Protein AF-A0A8D8B6S8-F1 (afdb_monomer_lite)

pLDDT: mean 73.76, std 21.8, range [26.84, 95.31]

Organism: Culex pipiens (NCBI:txid7175)

InterPro domains:
  IPR000157 Toll/interleukin-1 receptor homology (TIR) domain [PF01582] (2-91)
  IPR000157 Toll/interleukin-1 receptor homology (TIR) domain [PS50104] (1-141)
  IPR000157 Toll/interleukin-1 receptor homology (TIR) domain [SM00255] (1-144)
  IPR035897 Toll/interleukin-1 receptor homology (TIR) domain superfamily [G3DSA:3.40.50.10140] (1-144)
  IPR035897 Toll/interleukin-1 receptor homology (TIR) domain superfamily [SSF52200] (2-101)

Radius of gyration: 22.14 Å; chains: 1; bounding box: 41×58×63 Å

Foldseek 3Di:
DDDDDDDQVPHFDPPDDSVVSVVVNLVPALAAEAEDELVLLVDPCNVVVLVVVVVSCVPVVRQHYEYEYQDDDDPVSDDPSRVVCVVRHYYAYQDDQDDDDDDDPPDPDDCPVVVVVVVVVSVVVNVVVNVVRVVVVVCSRVVVDPDDDDDDDDDDDDDDDDDDDPPDDDDDDDDDD

Structure (mmCIF, N/CA/C/O backbone):
data_AF-A0A8D8B6S8-F1
#
_entry.id   AF-A0A8D8B6S8-F1
#
loop_
_atom_site.group_PDB
_atom_site.id
_atom_site.type_symbol
_atom_site.label_atom_id
_atom_site.label_alt_id
_atom_site.label_comp_id
_atom_site.label_asym_id
_atom_site.label_entity_id
_atom_site.label_seq_id
_atom_site.pdbx_PDB_ins_code
_atom_site.Cartn_x
_atom_site.Cartn_y
_atom_site.Cartn_z
_atom_site.occupancy
_atom_site.B_iso_or_equiv
_atom_site.auth_seq_id
_atom_site.auth_comp_id
_atom_site.auth_asym_id
_atom_site.auth_atom_id
_atom_site.pdbx_PDB_model_num
ATOM 1 N N . GLU A 1 1 ? -18.615 8.465 -11.026 1.00 52.38 1 GLU A N 1
ATOM 2 C CA . GLU A 1 1 ? -17.748 7.625 -11.873 1.00 52.38 1 GLU A CA 1
ATOM 3 C C . GLU A 1 1 ? -17.427 6.336 -11.136 1.00 52.38 1 GLU A C 1
ATOM 5 O O . GLU A 1 1 ? -17.245 6.378 -9.918 1.00 52.38 1 GLU A O 1
ATOM 10 N N . ASP A 1 2 ? -17.401 5.215 -11.853 1.00 79.25 2 ASP A N 1
ATOM 11 C CA . ASP A 1 2 ? -17.036 3.905 -11.312 1.00 79.25 2 ASP A CA 1
ATOM 12 C C . ASP A 1 2 ? -15.511 3.721 -11.334 1.00 79.25 2 ASP A C 1
ATOM 14 O O . ASP A 1 2 ? -14.836 4.128 -12.280 1.00 79.25 2 ASP A O 1
ATOM 18 N N . ILE A 1 3 ? -14.952 3.126 -10.276 1.00 83.88 3 ILE A N 1
ATOM 19 C CA . ILE A 1 3 ? -13.510 2.861 -10.161 1.00 83.88 3 ILE A CA 1
ATOM 20 C C . ILE A 1 3 ? -13.219 1.523 -10.842 1.00 83.88 3 ILE A C 1
ATOM 22 O O . ILE A 1 3 ? -13.689 0.486 -10.374 1.00 83.88 3 ILE A O 1
ATOM 26 N N . ASN A 1 4 ? -12.417 1.537 -11.909 1.00 89.25 4 ASN A N 1
ATOM 27 C CA . ASN A 1 4 ? -11.880 0.312 -12.496 1.00 89.25 4 ASN A CA 1
ATOM 28 C C . ASN A 1 4 ? -10.556 -0.061 -11.812 1.00 89.25 4 ASN A C 1
ATOM 30 O O . ASN A 1 4 ? -9.700 0.798 -11.601 1.00 89.25 4 ASN A O 1
ATOM 34 N N . VAL A 1 5 ? -10.395 -1.333 -11.461 1.00 90.50 5 VAL A N 1
ATOM 35 C CA . VAL A 1 5 ? -9.231 -1.861 -10.736 1.00 90.50 5 VAL A CA 1
ATOM 36 C C . VAL A 1 5 ? -8.584 -2.932 -11.597 1.00 90.50 5 VAL A C 1
ATOM 38 O O . VAL A 1 5 ? -9.310 -3.778 -12.106 1.00 90.50 5 VAL A O 1
ATOM 41 N N . CYS A 1 6 ? -7.256 -2.915 -11.722 1.00 90.94 6 CYS A N 1
ATOM 42 C CA . CYS A 1 6 ? -6.489 -3.982 -12.363 1.00 90.94 6 CYS A CA 1
ATOM 43 C C . CYS A 1 6 ? -5.975 -4.964 -11.297 1.00 90.94 6 CYS A C 1
ATOM 45 O O . CYS A 1 6 ? -5.331 -4.536 -10.337 1.00 90.94 6 CYS A O 1
ATOM 47 N N . LEU A 1 7 ? -6.277 -6.255 -11.446 1.00 90.75 7 LEU A N 1
ATOM 48 C CA . LEU A 1 7 ? -5.844 -7.335 -10.554 1.00 90.75 7 LEU A CA 1
ATOM 49 C C . LEU A 1 7 ? -5.063 -8.386 -11.338 1.00 90.75 7 LEU A C 1
ATOM 51 O O . LEU A 1 7 ? -5.471 -8.781 -12.431 1.00 90.75 7 LEU A O 1
ATOM 55 N N . HIS A 1 8 ? -3.968 -8.877 -10.759 1.00 86.81 8 HIS A N 1
ATOM 56 C CA . HIS A 1 8 ? -3.053 -9.761 -11.473 1.00 86.81 8 HIS A CA 1
ATOM 57 C C . HIS A 1 8 ? -3.699 -11.092 -11.880 1.00 86.81 8 HIS A C 1
ATOM 59 O O . HIS A 1 8 ? -3.397 -11.624 -12.941 1.00 86.81 8 HIS A O 1
ATOM 65 N N . GLU A 1 9 ? -4.599 -11.640 -11.061 1.00 86.50 9 GLU A N 1
ATOM 66 C CA . GLU A 1 9 ? -5.256 -12.923 -11.324 1.00 86.50 9 GLU A CA 1
ATOM 67 C C . GLU A 1 9 ? -6.306 -12.837 -12.431 1.00 86.50 9 GLU A C 1
ATOM 69 O O . GLU A 1 9 ? -6.674 -13.860 -13.007 1.00 86.50 9 GLU A O 1
ATOM 74 N N . ARG A 1 10 ? -6.829 -11.634 -12.691 1.00 92.94 10 ARG A N 1
ATOM 75 C CA . ARG A 1 10 ? -7.966 -11.424 -13.592 1.00 92.94 10 ARG A CA 1
ATOM 76 C C . ARG A 1 10 ? -7.561 -10.784 -14.913 1.00 92.94 10 ARG A C 1
ATOM 78 O O . ARG A 1 10 ? -8.102 -11.161 -15.946 1.00 92.94 10 ARG A O 1
ATOM 85 N N . ASP A 1 11 ? -6.654 -9.812 -14.866 1.00 92.31 11 ASP A N 1
ATOM 86 C CA . ASP A 1 11 ? -6.437 -8.873 -15.969 1.00 92.31 11 ASP A CA 1
ATOM 87 C C . ASP A 1 11 ? -5.080 -9.057 -16.670 1.00 92.31 11 ASP A C 1
ATOM 89 O O . ASP A 1 11 ? -4.815 -8.386 -17.668 1.00 92.31 11 ASP A O 1
ATOM 93 N N . PHE A 1 12 ? -4.213 -9.947 -16.173 1.00 93.00 12 PHE A N 1
ATOM 94 C CA . PHE A 1 12 ? -2.926 -10.225 -16.816 1.00 93.00 12 PHE A CA 1
ATOM 95 C C . PHE A 1 12 ? -3.104 -11.042 -18.091 1.00 93.00 12 PHE A C 1
ATOM 97 O O . PHE A 1 12 ? -3.847 -12.023 -18.140 1.00 93.00 12 PHE A O 1
ATOM 104 N N . GLU A 1 13 ? -2.370 -10.646 -19.124 1.00 94.00 13 GLU A N 1
ATOM 105 C CA . GLU A 1 13 ? -2.402 -11.298 -20.420 1.00 94.00 13 GLU A CA 1
ATOM 106 C C . GLU A 1 13 ? -1.563 -12.580 -20.393 1.00 94.00 13 GLU A C 1
ATOM 108 O O . GLU A 1 13 ? -0.385 -12.584 -20.016 1.00 94.00 13 GLU A O 1
ATOM 113 N N . VAL A 1 14 ? -2.184 -13.690 -20.793 1.00 93.12 14 VAL A N 1
ATOM 114 C CA . VAL A 1 14 ? -1.520 -14.993 -20.873 1.00 93.12 14 VAL A CA 1
ATOM 115 C C . VAL A 1 14 ? -0.514 -14.980 -22.021 1.00 93.12 14 VAL A C 1
ATOM 117 O O . VAL A 1 14 ? -0.827 -14.557 -23.128 1.00 93.12 14 VAL A O 1
ATOM 120 N N . GLY A 1 15 ? 0.692 -15.488 -21.768 1.00 93.56 15 GLY A N 1
ATOM 121 C CA . GLY A 1 15 ? 1.781 -15.505 -22.751 1.00 93.56 15 GLY A CA 1
ATOM 122 C C . GLY A 1 15 ? 2.701 -14.282 -22.684 1.00 93.56 15 GLY A C 1
ATOM 123 O O . GLY A 1 15 ? 3.773 -14.314 -23.280 1.00 93.56 15 GLY A O 1
ATOM 124 N N . VAL A 1 16 ? 2.337 -13.260 -21.905 1.00 93.75 16 VAL A N 1
ATOM 125 C CA . VAL A 1 16 ? 3.201 -12.128 -21.544 1.00 93.75 16 VAL A CA 1
ATOM 126 C C . VAL A 1 16 ? 3.855 -12.406 -20.188 1.00 93.75 16 VAL A C 1
ATOM 128 O O . VAL A 1 16 ? 3.257 -13.047 -19.316 1.00 93.75 16 VAL A O 1
ATOM 131 N N . SER A 1 17 ? 5.096 -11.956 -19.984 1.00 90.75 17 SER A N 1
ATOM 132 C CA . SER A 1 17 ? 5.770 -12.173 -18.701 1.00 90.75 17 SER A CA 1
ATOM 133 C C . SER A 1 17 ? 5.042 -11.451 -17.557 1.00 90.75 17 SER A C 1
ATOM 135 O O . SER A 1 17 ? 4.404 -10.416 -17.750 1.00 90.75 17 SER A O 1
ATOM 137 N N . ILE A 1 18 ? 5.146 -11.978 -16.330 1.00 87.69 18 ILE A N 1
ATOM 138 C CA . ILE A 1 18 ? 4.539 -11.347 -15.140 1.00 87.69 18 ILE A CA 1
ATOM 139 C C . ILE A 1 18 ? 5.036 -9.903 -14.989 1.00 87.69 18 ILE A C 1
ATOM 141 O O . ILE A 1 18 ? 4.248 -9.006 -14.712 1.00 87.69 18 ILE A O 1
ATOM 145 N N . LEU A 1 19 ? 6.332 -9.666 -15.216 1.00 86.00 19 LEU A N 1
ATOM 146 C CA . LEU A 1 19 ? 6.924 -8.337 -15.102 1.00 86.00 19 LEU A CA 1
ATOM 147 C C . LEU A 1 19 ? 6.346 -7.352 -16.123 1.00 86.00 19 LEU A C 1
ATOM 149 O O . LEU A 1 19 ? 5.956 -6.250 -15.743 1.00 86.00 19 LEU A O 1
ATOM 153 N N . GLU A 1 20 ? 6.249 -7.742 -17.393 1.00 88.31 20 GLU A N 1
ATOM 154 C CA . GLU A 1 20 ? 5.655 -6.891 -18.432 1.00 88.31 20 GLU A CA 1
ATOM 155 C C . GLU A 1 20 ? 4.179 -6.608 -18.150 1.00 88.31 20 GLU A C 1
ATOM 157 O O . GLU A 1 20 ? 3.743 -5.463 -18.264 1.00 88.31 20 GLU A O 1
ATOM 162 N N . ASN A 1 21 ? 3.427 -7.613 -17.694 1.00 91.06 21 ASN A N 1
ATOM 163 C CA . ASN A 1 21 ? 2.038 -7.438 -17.278 1.00 91.06 21 ASN A CA 1
ATOM 164 C C . ASN A 1 21 ? 1.896 -6.424 -16.129 1.00 91.06 21 ASN A C 1
ATOM 166 O O . ASN A 1 21 ? 0.995 -5.578 -16.159 1.00 91.06 21 ASN A O 1
ATOM 170 N N . ILE A 1 22 ? 2.799 -6.457 -15.139 1.00 87.81 22 ILE A N 1
ATOM 171 C CA . ILE A 1 22 ? 2.817 -5.466 -14.056 1.00 87.81 22 ILE A CA 1
ATOM 172 C C . ILE A 1 22 ? 3.126 -4.072 -14.617 1.00 87.81 22 ILE A C 1
ATOM 174 O O . ILE A 1 22 ? 2.383 -3.136 -14.329 1.00 87.81 22 ILE A O 1
ATOM 178 N N . ILE A 1 23 ? 4.175 -3.919 -15.435 1.00 86.00 23 ILE A N 1
ATOM 179 C CA . ILE A 1 23 ? 4.563 -2.622 -16.025 1.00 86.00 23 ILE A CA 1
ATOM 180 C C . ILE A 1 23 ? 3.405 -2.022 -16.824 1.00 86.00 23 ILE A C 1
ATOM 182 O O . ILE A 1 23 ? 3.006 -0.887 -16.568 1.00 86.00 23 ILE A O 1
ATOM 186 N N . HIS A 1 24 ? 2.791 -2.808 -17.705 1.00 88.38 24 HIS A N 1
ATOM 187 C CA . HIS A 1 24 ? 1.658 -2.368 -18.518 1.00 88.38 24 HIS A CA 1
ATOM 188 C C . HIS A 1 24 ? 0.448 -1.968 -17.671 1.00 88.38 24 HIS A C 1
ATOM 190 O O . HIS A 1 24 ? -0.214 -0.963 -17.940 1.00 88.38 24 HIS A O 1
ATOM 196 N N . SER A 1 25 ? 0.175 -2.722 -16.605 1.00 89.12 25 SER A N 1
ATOM 197 C CA . SER A 1 25 ? -0.884 -2.393 -15.648 1.00 89.12 25 SER A CA 1
ATOM 198 C C . SER A 1 25 ? -0.590 -1.085 -14.912 1.00 89.12 25 SER A C 1
ATOM 200 O O . SER A 1 25 ? -1.492 -0.263 -14.736 1.00 89.12 25 SER A O 1
ATOM 202 N N . MET A 1 26 ? 0.668 -0.845 -14.531 1.00 85.75 26 MET A N 1
ATOM 203 C CA . MET A 1 26 ? 1.104 0.414 -13.921 1.00 85.75 26 MET A CA 1
ATOM 204 C C . MET A 1 26 ? 1.067 1.596 -14.901 1.00 85.75 26 MET A C 1
ATOM 206 O O . MET A 1 26 ? 0.849 2.731 -14.477 1.00 85.75 26 MET A O 1
ATOM 210 N N . ASP A 1 27 ? 1.281 1.366 -16.197 1.00 84.50 27 ASP A N 1
ATOM 211 C CA . ASP A 1 27 ? 1.176 2.387 -17.248 1.00 84.50 27 ASP A CA 1
ATOM 212 C C . ASP A 1 27 ? -0.258 2.821 -17.523 1.00 84.50 27 ASP A C 1
ATOM 214 O O . ASP A 1 27 ? -0.518 4.004 -17.751 1.00 84.50 27 ASP A O 1
ATOM 218 N N . LYS A 1 28 ? -1.201 1.885 -17.439 1.00 87.00 28 LYS A N 1
ATOM 219 C CA . LYS A 1 28 ? -2.626 2.152 -17.662 1.00 87.00 28 LYS A CA 1
ATOM 220 C C . LYS A 1 28 ? -3.362 2.665 -16.423 1.00 87.00 28 LYS A C 1
ATOM 222 O O . LYS A 1 28 ? -4.484 3.157 -16.545 1.00 87.00 28 LYS A O 1
ATOM 227 N N . SER A 1 29 ? -2.758 2.556 -15.242 1.00 86.56 29 SER A N 1
ATOM 228 C CA . SER A 1 29 ? -3.383 2.932 -13.970 1.00 86.56 29 SER A CA 1
ATOM 229 C C . SER A 1 29 ? -3.038 4.365 -13.565 1.00 86.56 29 SER A C 1
ATOM 231 O O . SER A 1 29 ? -1.888 4.790 -13.635 1.00 86.56 29 SER A O 1
ATOM 233 N N . ARG A 1 30 ? -4.042 5.118 -13.092 1.00 84.50 30 ARG A N 1
ATOM 234 C CA . ARG A 1 30 ? -3.840 6.479 -12.551 1.00 84.50 30 ARG A CA 1
ATOM 235 C C . ARG A 1 30 ? -3.205 6.459 -11.161 1.00 84.50 30 ARG A C 1
ATOM 237 O O . ARG A 1 30 ? -2.393 7.320 -10.845 1.00 84.50 30 ARG A O 1
ATOM 244 N N . THR A 1 31 ? -3.581 5.464 -10.365 1.00 85.88 31 THR A N 1
ATOM 245 C CA . THR A 1 31 ? -3.206 5.312 -8.961 1.00 85.88 31 THR A CA 1
ATOM 246 C C . THR A 1 31 ? -2.739 3.883 -8.734 1.00 85.88 31 THR A C 1
ATOM 248 O O . THR A 1 31 ? -3.378 2.940 -9.202 1.00 85.88 31 THR A O 1
ATOM 251 N N . LEU A 1 32 ? -1.648 3.719 -7.995 1.00 88.00 32 LEU A N 1
ATOM 252 C CA . LEU A 1 32 ? -1.170 2.429 -7.518 1.00 88.00 32 LEU A CA 1
ATOM 253 C C . LEU A 1 32 ? -1.573 2.257 -6.059 1.00 88.00 32 LEU A C 1
ATOM 255 O O . LEU A 1 32 ? -1.326 3.131 -5.229 1.00 88.00 32 LEU A O 1
ATOM 259 N N . LEU A 1 33 ? -2.192 1.124 -5.742 1.00 89.62 33 LEU A N 1
ATOM 260 C CA . LEU A 1 33 ? -2.573 0.771 -4.382 1.00 89.62 33 LEU A CA 1
ATOM 261 C C . LEU A 1 33 ? -1.688 -0.376 -3.903 1.00 89.62 33 LEU A C 1
ATOM 263 O O . LEU A 1 33 ? -1.783 -1.484 -4.424 1.00 89.62 33 LEU A O 1
ATOM 267 N N . LEU A 1 34 ? -0.848 -0.121 -2.903 1.00 90.00 34 LEU A N 1
ATOM 268 C CA . LEU A 1 34 ? -0.019 -1.156 -2.294 1.00 90.00 34 LEU A CA 1
ATOM 269 C C . LEU A 1 34 ? -0.639 -1.589 -0.965 1.00 90.00 34 LEU A C 1
ATOM 271 O O . LEU A 1 34 ? -0.664 -0.821 -0.001 1.00 90.00 34 LEU A O 1
ATOM 275 N N . VAL A 1 35 ? -1.146 -2.822 -0.922 1.00 91.62 35 VAL A N 1
ATOM 276 C CA . VAL A 1 35 ? -1.790 -3.410 0.259 1.00 91.62 35 VAL A CA 1
ATOM 277 C C . VAL A 1 35 ? -0.774 -4.254 1.025 1.00 91.62 35 VAL A C 1
ATOM 279 O O . VAL A 1 35 ? -0.236 -5.221 0.500 1.00 91.62 35 VAL A O 1
ATOM 282 N N . ILE A 1 36 ? -0.507 -3.887 2.276 1.00 91.69 36 ILE A N 1
ATOM 283 C CA . ILE A 1 36 ? 0.610 -4.402 3.069 1.00 91.69 36 ILE A CA 1
ATOM 284 C C . ILE A 1 36 ? 0.085 -5.084 4.331 1.00 91.69 36 ILE A C 1
ATOM 286 O O . ILE A 1 36 ? -0.680 -4.505 5.099 1.00 91.69 36 ILE A O 1
ATOM 290 N N . SER A 1 37 ? 0.551 -6.303 4.571 1.00 91.56 37 SER A N 1
ATOM 291 C CA . SER A 1 37 ? 0.354 -7.081 5.798 1.00 91.56 37 SER A CA 1
ATOM 292 C C . SER A 1 37 ? 1.695 -7.622 6.298 1.00 91.56 37 SER A C 1
ATOM 294 O O . SER A 1 37 ? 2.690 -7.592 5.574 1.00 91.56 37 SER A O 1
ATOM 296 N N . GLU A 1 38 ? 1.752 -8.154 7.517 1.00 89.44 38 GLU A N 1
ATOM 297 C CA . GLU A 1 38 ? 2.944 -8.870 7.982 1.00 89.44 38 GLU A CA 1
ATOM 298 C C . GLU A 1 38 ? 3.233 -10.092 7.098 1.00 89.44 38 GLU A C 1
ATOM 300 O O . GLU A 1 38 ? 4.384 -10.332 6.741 1.00 89.44 38 GLU A O 1
ATOM 305 N N . ALA A 1 39 ? 2.194 -10.827 6.686 1.00 87.62 39 ALA A N 1
ATOM 306 C CA . ALA A 1 39 ? 2.335 -11.971 5.784 1.00 87.62 39 ALA A CA 1
ATOM 307 C C . ALA A 1 39 ? 2.899 -11.560 4.416 1.00 87.62 39 ALA A C 1
ATOM 309 O O . ALA A 1 39 ? 3.757 -12.254 3.872 1.00 87.62 39 ALA A O 1
ATOM 310 N N . PHE A 1 40 ? 2.472 -10.404 3.895 1.00 87.38 40 PHE A N 1
ATOM 311 C CA . PHE A 1 40 ? 3.040 -9.828 2.682 1.00 87.38 40 PHE A CA 1
ATOM 312 C C . PHE A 1 40 ? 4.545 -9.617 2.845 1.00 87.38 40 PHE A C 1
ATOM 314 O O . PHE A 1 40 ? 5.300 -10.103 2.012 1.00 87.38 40 PHE A O 1
ATOM 321 N N . LEU A 1 41 ? 4.997 -9.012 3.950 1.00 85.75 41 LEU A N 1
ATOM 322 C CA . LEU A 1 41 ? 6.423 -8.758 4.211 1.00 85.75 41 LEU A CA 1
ATOM 323 C C . LEU A 1 41 ? 7.293 -10.015 4.313 1.00 85.75 41 LEU A C 1
ATOM 325 O O . LEU A 1 41 ? 8.502 -9.931 4.097 1.00 85.75 41 LEU A O 1
ATOM 329 N N . LEU A 1 42 ? 6.697 -11.163 4.634 1.00 81.19 42 LEU A N 1
ATOM 330 C CA . LEU A 1 42 ? 7.389 -12.452 4.691 1.00 81.19 42 LEU A CA 1
ATOM 331 C C . LEU A 1 42 ? 7.445 -13.163 3.330 1.00 81.19 42 LEU A C 1
ATOM 333 O O . LEU A 1 42 ? 8.155 -14.157 3.194 1.00 81.19 42 LEU A O 1
ATOM 337 N N . SER A 1 43 ? 6.711 -12.683 2.323 1.00 81.38 43 SER A N 1
ATOM 338 C CA . SER A 1 43 ? 6.699 -13.300 0.998 1.00 81.38 43 SER A CA 1
ATOM 339 C C . SER A 1 43 ? 7.966 -12.972 0.200 1.00 81.38 43 SER A C 1
ATOM 341 O O . SER A 1 43 ? 8.498 -11.861 0.254 1.00 81.38 43 SER A O 1
ATOM 343 N N . HIS A 1 44 ? 8.426 -13.932 -0.608 1.00 70.56 44 HIS A N 1
ATOM 344 C CA . HIS A 1 44 ? 9.579 -13.743 -1.498 1.00 70.56 44 HIS A CA 1
ATOM 345 C C . HIS A 1 44 ? 9.368 -12.625 -2.534 1.00 70.56 44 HIS A C 1
ATOM 347 O O . HIS A 1 44 ? 10.327 -11.971 -2.938 1.00 70.56 44 HIS A O 1
ATOM 353 N N . TRP A 1 45 ? 8.119 -12.378 -2.931 1.00 70.62 45 TRP A N 1
ATOM 354 C CA . TRP A 1 45 ? 7.751 -11.388 -3.947 1.00 70.62 45 TRP A CA 1
ATOM 355 C C . TRP A 1 45 ? 7.653 -9.958 -3.411 1.00 70.62 45 TRP A C 1
ATOM 357 O O . TRP A 1 45 ? 7.805 -9.002 -4.168 1.00 70.62 45 TRP A O 1
ATOM 367 N N . CYS A 1 46 ? 7.502 -9.794 -2.097 1.00 75.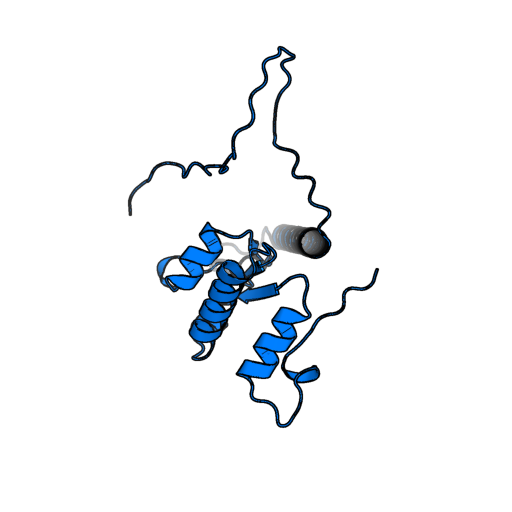19 46 CYS A N 1
ATOM 368 C CA . CYS A 1 46 ? 7.299 -8.498 -1.461 1.00 75.19 46 CYS A CA 1
ATOM 369 C C . CYS A 1 46 ? 8.386 -7.475 -1.781 1.00 75.19 46 CYS A C 1
ATOM 371 O O . CYS A 1 46 ? 8.091 -6.333 -2.136 1.00 75.19 46 CYS A O 1
ATOM 373 N N . GLN A 1 47 ? 9.658 -7.871 -1.654 1.00 77.44 47 GLN A N 1
ATOM 374 C CA . GLN A 1 47 ? 10.759 -6.949 -1.917 1.00 77.44 47 GLN A CA 1
ATOM 375 C C . GLN A 1 47 ? 10.720 -6.480 -3.366 1.00 77.44 47 GLN A C 1
ATOM 377 O O . GLN A 1 47 ? 10.854 -5.286 -3.607 1.00 77.44 47 GLN A O 1
ATOM 382 N N . PHE A 1 48 ? 10.496 -7.388 -4.312 1.00 81.06 48 PHE A N 1
ATOM 383 C CA . PHE A 1 48 ? 10.417 -7.046 -5.724 1.00 81.06 48 PHE A CA 1
ATOM 384 C C . PHE A 1 48 ? 9.289 -6.047 -6.008 1.00 81.06 48 PHE A C 1
ATOM 386 O O . PHE A 1 48 ? 9.548 -4.982 -6.565 1.00 81.06 48 PHE A O 1
ATOM 393 N N . GLU A 1 49 ? 8.070 -6.330 -5.548 1.00 80.06 49 GLU A N 1
ATOM 394 C CA . GLU A 1 49 ? 6.911 -5.461 -5.779 1.00 80.06 49 GLU A CA 1
ATOM 395 C C . GLU A 1 49 ? 7.081 -4.074 -5.147 1.00 80.06 49 GLU A C 1
ATOM 397 O O . GLU A 1 49 ? 6.787 -3.061 -5.781 1.00 80.06 49 GLU A O 1
ATOM 402 N N . MET A 1 50 ? 7.627 -3.997 -3.927 1.00 80.38 50 MET A N 1
ATOM 403 C CA . MET A 1 50 ? 7.906 -2.710 -3.281 1.00 80.38 50 MET A CA 1
ATOM 404 C C . MET A 1 50 ? 8.986 -1.910 -4.017 1.00 80.38 50 MET A C 1
ATOM 406 O O . MET A 1 50 ? 8.860 -0.691 -4.134 1.00 80.38 50 MET A O 1
ATOM 410 N N . HIS A 1 51 ? 10.042 -2.565 -4.513 1.00 84.44 51 HIS A N 1
ATOM 411 C CA . HIS A 1 51 ? 11.070 -1.884 -5.305 1.00 84.44 51 HIS A CA 1
ATOM 412 C C . HIS A 1 51 ? 10.514 -1.408 -6.646 1.00 84.44 51 HIS A C 1
ATOM 414 O O . HIS A 1 51 ? 10.840 -0.303 -7.071 1.00 84.44 51 HIS A O 1
ATOM 420 N N . LEU A 1 52 ? 9.645 -2.193 -7.283 1.00 80.31 52 LEU A N 1
ATOM 421 C CA . LEU A 1 52 ? 9.005 -1.820 -8.539 1.00 80.31 52 LEU A CA 1
ATOM 422 C C . LEU A 1 52 ? 8.063 -0.622 -8.354 1.00 80.31 52 LEU A C 1
ATOM 424 O O . LEU A 1 52 ? 8.141 0.342 -9.114 1.00 80.31 52 LEU A O 1
ATOM 428 N N . ALA A 1 53 ? 7.253 -0.621 -7.291 1.00 79.62 53 ALA A N 1
ATOM 429 C CA . ALA A 1 53 ? 6.415 0.519 -6.923 1.00 79.62 53 ALA A CA 1
ATOM 430 C C . ALA A 1 53 ? 7.252 1.777 -6.618 1.00 79.62 53 ALA A C 1
ATOM 432 O O . ALA A 1 53 ? 6.920 2.872 -7.073 1.00 79.62 53 ALA A O 1
ATOM 433 N N . GLN A 1 54 ? 8.369 1.629 -5.894 1.00 81.56 54 GLN A N 1
ATOM 434 C CA . GLN A 1 54 ? 9.299 2.732 -5.639 1.00 81.56 54 GLN A CA 1
ATOM 435 C C . GLN A 1 54 ? 9.934 3.259 -6.934 1.00 81.56 54 GLN A C 1
ATOM 437 O O . GLN A 1 54 ? 9.998 4.471 -7.127 1.00 81.56 54 GLN A O 1
ATOM 442 N N . HIS A 1 55 ? 10.410 2.376 -7.816 1.00 82.12 55 HIS A N 1
ATOM 443 C CA . HIS A 1 55 ? 10.999 2.768 -9.098 1.00 82.12 55 HIS A CA 1
ATOM 444 C C . HIS A 1 55 ? 9.989 3.552 -9.930 1.00 82.12 55 HIS A C 1
ATOM 446 O O . HIS A 1 55 ? 10.297 4.626 -10.440 1.00 82.12 55 HIS A O 1
ATOM 452 N N . ARG A 1 56 ? 8.749 3.061 -9.984 1.00 73.50 56 ARG A N 1
ATOM 453 C CA . ARG A 1 56 ? 7.663 3.698 -10.717 1.00 73.50 56 ARG A CA 1
ATOM 454 C C . ARG A 1 56 ? 7.375 5.117 -10.231 1.00 73.50 56 ARG A C 1
ATOM 456 O O . ARG A 1 56 ? 7.201 6.008 -11.065 1.00 73.50 56 ARG A O 1
ATOM 463 N N . LEU A 1 57 ? 7.362 5.334 -8.914 1.00 72.06 57 LEU A N 1
ATOM 464 C CA . LEU A 1 57 ? 7.224 6.667 -8.316 1.00 72.06 57 LEU A CA 1
ATOM 465 C C . LEU A 1 57 ? 8.330 7.623 -8.784 1.00 72.06 57 LEU A C 1
ATOM 467 O O . LEU A 1 57 ? 8.047 8.757 -9.167 1.00 72.06 57 LEU A O 1
ATOM 471 N N . LEU A 1 58 ? 9.582 7.158 -8.789 1.00 72.88 58 LEU A N 1
ATOM 472 C CA . LEU A 1 58 ? 10.734 7.965 -9.203 1.00 72.88 58 LEU A CA 1
ATOM 473 C C . LEU A 1 58 ? 10.724 8.269 -10.708 1.00 72.88 58 LEU A C 1
ATOM 475 O O . LEU A 1 58 ? 11.058 9.379 -11.117 1.00 72.88 58 LEU A O 1
ATOM 479 N N . GLU A 1 59 ? 10.337 7.291 -11.523 1.00 70.38 59 GLU A N 1
ATOM 480 C CA . GLU A 1 59 ? 10.390 7.362 -12.982 1.00 70.38 59 GLU A CA 1
ATOM 481 C C . GLU A 1 59 ? 9.267 8.222 -13.571 1.00 70.38 59 GLU A C 1
ATOM 483 O O . GLU A 1 59 ? 9.507 9.057 -14.442 1.00 70.38 59 GLU A O 1
ATOM 488 N N . THR A 1 60 ? 8.034 8.064 -13.080 1.00 61.25 60 THR A N 1
ATOM 489 C CA . THR A 1 60 ? 6.878 8.746 -13.687 1.00 61.25 60 THR A CA 1
ATOM 490 C C . THR A 1 60 ? 6.593 10.139 -13.156 1.00 61.25 60 THR A C 1
ATOM 492 O O . THR A 1 60 ? 5.804 10.851 -13.780 1.00 61.25 60 THR A O 1
ATOM 495 N N . ARG A 1 61 ? 7.178 10.538 -12.015 1.00 59.31 61 ARG A N 1
ATOM 496 C CA . ARG A 1 61 ? 6.801 11.760 -11.271 1.00 59.31 61 ARG A CA 1
ATOM 497 C C . ARG A 1 61 ? 5.287 11.873 -11.005 1.00 59.31 61 ARG A C 1
ATOM 499 O O . ARG A 1 61 ? 4.770 12.967 -10.796 1.00 59.31 61 ARG A O 1
ATOM 506 N N . ARG A 1 62 ? 4.556 10.755 -11.090 1.00 57.66 62 ARG A N 1
ATOM 507 C CA . ARG A 1 62 ? 3.123 10.670 -10.804 1.00 57.66 62 ARG A CA 1
ATOM 508 C C . ARG A 1 62 ? 2.984 10.201 -9.363 1.00 57.66 62 ARG A C 1
ATOM 510 O O . ARG A 1 62 ? 3.111 9.015 -9.073 1.00 57.66 62 ARG A O 1
ATOM 517 N N . ASP A 1 63 ? 2.732 11.150 -8.471 1.00 60.38 63 ASP A N 1
ATOM 518 C CA . ASP A 1 63 ? 2.661 10.957 -7.017 1.00 60.38 63 ASP A CA 1
ATOM 519 C C . ASP A 1 63 ? 1.345 10.295 -6.563 1.00 60.38 63 ASP A C 1
ATOM 521 O O . ASP A 1 63 ? 0.619 10.829 -5.729 1.00 60.38 63 ASP A O 1
ATOM 525 N N . GLN A 1 64 ? 0.978 9.144 -7.132 1.00 76.25 64 GLN A N 1
ATOM 526 C CA . GLN A 1 64 ? -0.267 8.450 -6.773 1.00 76.25 64 GLN A CA 1
ATOM 527 C C . GLN A 1 64 ? -0.026 7.004 -6.340 1.00 76.25 64 GLN A C 1
ATOM 529 O O . GLN A 1 64 ? -0.690 6.084 -6.814 1.00 76.25 64 GLN A O 1
ATOM 534 N N . LEU A 1 65 ? 0.923 6.797 -5.424 1.00 86.06 65 LEU A N 1
ATOM 535 C CA . LEU A 1 65 ? 0.995 5.564 -4.641 1.00 86.06 65 LEU A CA 1
ATOM 536 C C . LEU A 1 65 ? 0.237 5.757 -3.326 1.00 86.06 65 LEU A C 1
ATOM 538 O O . LEU A 1 65 ? 0.581 6.614 -2.514 1.00 86.06 65 LEU A O 1
ATOM 542 N N . ILE A 1 66 ? -0.764 4.917 -3.087 1.00 89.00 66 ILE A N 1
ATOM 543 C CA . ILE A 1 66 ? -1.479 4.847 -1.815 1.00 89.00 66 ILE A CA 1
ATOM 544 C C . ILE A 1 66 ? -1.064 3.561 -1.117 1.00 89.00 66 ILE A C 1
ATOM 546 O O . ILE A 1 66 ? -1.203 2.466 -1.664 1.00 89.00 66 ILE A O 1
ATOM 550 N N . LEU A 1 67 ? -0.587 3.687 0.116 1.00 91.44 67 LEU A N 1
ATOM 551 C CA . LEU A 1 67 ? -0.279 2.534 0.952 1.00 91.44 67 LEU A CA 1
ATOM 552 C C . LEU A 1 67 ? -1.485 2.200 1.837 1.00 91.44 67 LEU A C 1
ATOM 554 O O . LEU A 1 67 ? -2.000 3.061 2.551 1.00 91.44 67 LEU A O 1
ATOM 558 N N . VAL A 1 68 ? -1.908 0.940 1.842 1.00 94.25 68 VAL A N 1
ATOM 559 C CA . VAL A 1 68 ? -2.937 0.424 2.752 1.00 94.25 68 VAL A CA 1
ATOM 560 C C . VAL A 1 68 ? -2.308 -0.623 3.649 1.00 94.25 68 VAL A C 1
ATOM 562 O O . VAL A 1 68 ? -1.923 -1.686 3.181 1.00 94.25 68 VAL A O 1
ATOM 565 N N . LEU A 1 69 ? -2.216 -0.348 4.946 1.00 93.69 69 LEU A N 1
ATOM 566 C CA . LEU A 1 69 ? -1.718 -1.317 5.915 1.00 93.69 69 LEU A CA 1
ATOM 567 C C . LEU A 1 69 ? -2.900 -2.081 6.504 1.00 93.69 69 LEU A C 1
ATOM 569 O O . LEU A 1 69 ? -3.752 -1.488 7.159 1.00 93.69 69 LEU A O 1
ATOM 573 N N . LEU A 1 70 ? -2.951 -3.396 6.304 1.00 93.50 70 LEU A N 1
ATOM 574 C CA . LEU A 1 70 ? -3.977 -4.264 6.894 1.00 93.50 70 LEU A CA 1
ATOM 575 C C . LEU A 1 70 ? -3.798 -4.441 8.409 1.00 93.50 70 LEU A C 1
ATOM 577 O O . LEU A 1 70 ? -4.712 -4.888 9.107 1.00 93.50 70 LEU A O 1
ATOM 581 N N . GLU A 1 71 ? -2.615 -4.092 8.908 1.00 90.44 71 GLU A N 1
ATOM 582 C CA . GLU A 1 71 ? -2.244 -4.147 10.310 1.00 90.44 71 GLU A CA 1
ATOM 583 C C . GLU A 1 71 ? -1.130 -3.174 10.659 1.00 90.44 71 GLU A C 1
ATOM 585 O O . GLU A 1 71 ? -0.383 -2.719 9.794 1.00 90.44 71 GLU A O 1
ATOM 590 N N . GLU A 1 72 ? -1.005 -2.861 11.945 1.00 87.62 72 GLU A N 1
ATOM 591 C CA . GLU A 1 72 ? 0.127 -2.085 12.423 1.00 87.62 72 GLU A CA 1
ATOM 592 C C . GLU A 1 72 ? 1.394 -2.939 12.374 1.00 87.62 72 GLU A C 1
ATOM 594 O O . GLU A 1 72 ? 1.493 -3.964 13.046 1.00 87.62 72 GLU A O 1
ATOM 599 N N . ILE A 1 73 ? 2.362 -2.511 11.562 1.00 88.75 73 ILE A N 1
ATOM 600 C CA . ILE A 1 73 ? 3.612 -3.240 11.360 1.00 88.75 73 ILE A CA 1
ATOM 601 C C . ILE A 1 73 ? 4.705 -2.620 12.243 1.00 88.75 73 ILE A C 1
ATOM 603 O O . ILE A 1 73 ? 5.110 -1.469 11.995 1.00 88.75 73 ILE A O 1
ATOM 607 N N . PRO A 1 74 ? 5.230 -3.366 13.237 1.00 88.50 74 PRO A N 1
ATOM 608 C CA . PRO A 1 74 ? 6.305 -2.904 14.104 1.00 88.50 74 PRO A CA 1
ATOM 609 C C . PRO A 1 74 ? 7.526 -2.462 13.306 1.00 88.50 74 PRO A C 1
ATOM 611 O O . PRO A 1 74 ? 7.900 -3.105 12.325 1.00 88.50 74 PRO A O 1
ATOM 614 N N . ARG A 1 75 ? 8.209 -1.404 13.764 1.00 86.94 75 ARG A N 1
ATOM 615 C CA . ARG A 1 75 ? 9.381 -0.851 13.061 1.00 86.94 75 ARG A CA 1
ATOM 616 C C . ARG A 1 75 ? 10.451 -1.903 12.760 1.00 86.94 75 ARG A C 1
ATOM 618 O O . ARG A 1 75 ? 11.026 -1.868 11.679 1.00 86.94 75 ARG A O 1
ATOM 625 N N . SER A 1 76 ? 10.663 -2.840 13.684 1.00 87.44 76 SER A N 1
ATOM 626 C CA . SER A 1 76 ? 11.645 -3.926 13.583 1.00 87.44 76 SER A CA 1
ATOM 627 C C . SER A 1 76 ? 11.370 -4.915 12.451 1.00 87.44 76 SER A C 1
ATOM 629 O O . SER A 1 76 ? 12.302 -5.534 11.952 1.00 87.44 76 SER A O 1
ATOM 631 N N . LYS A 1 77 ? 10.109 -5.060 12.029 1.00 85.56 77 LYS A N 1
ATOM 632 C CA . LYS A 1 77 ? 9.706 -5.976 10.955 1.00 85.56 77 LYS A CA 1
ATOM 633 C C . LYS A 1 77 ? 9.658 -5.307 9.580 1.00 85.56 77 LYS A C 1
ATOM 635 O O . LYS A 1 77 ? 9.376 -5.978 8.594 1.00 85.56 77 LYS A O 1
ATOM 640 N N . ARG A 1 78 ? 9.890 -3.992 9.489 1.00 88.12 78 ARG A N 1
ATOM 641 C CA . ARG A 1 78 ? 9.750 -3.246 8.231 1.00 88.12 78 ARG A CA 1
ATOM 642 C C . ARG A 1 78 ? 11.049 -3.273 7.423 1.00 88.12 78 ARG A C 1
ATOM 644 O O . ARG A 1 78 ? 12.067 -2.784 7.912 1.00 88.12 78 ARG A O 1
ATOM 651 N N . PRO A 1 79 ? 11.018 -3.738 6.163 1.00 87.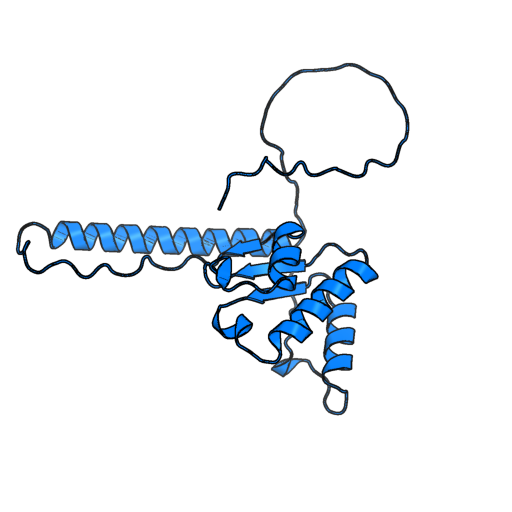94 79 PRO A N 1
ATOM 652 C CA . PRO A 1 79 ? 12.139 -3.577 5.247 1.00 87.94 79 PRO A CA 1
ATOM 653 C C . PRO A 1 79 ? 12.476 -2.098 5.011 1.00 87.94 79 PRO A C 1
ATOM 655 O O . PRO A 1 79 ? 11.614 -1.222 5.129 1.00 87.94 79 PRO A O 1
ATOM 658 N N . LYS A 1 80 ? 13.720 -1.813 4.605 1.00 86.38 80 LYS A N 1
ATOM 659 C CA . LYS A 1 80 ? 14.182 -0.443 4.302 1.00 86.38 80 LYS A CA 1
ATOM 660 C C . LYS A 1 80 ? 13.301 0.250 3.255 1.00 86.38 80 LYS A C 1
ATOM 662 O O . LYS A 1 80 ? 12.953 1.413 3.430 1.00 86.38 80 LYS A O 1
ATOM 667 N N . THR A 1 81 ? 12.894 -0.485 2.221 1.00 86.50 81 THR A N 1
ATOM 668 C CA . THR A 1 81 ? 11.997 -0.016 1.154 1.00 86.50 81 THR A CA 1
ATOM 669 C C . THR A 1 81 ? 10.648 0.425 1.718 1.00 86.50 81 THR A C 1
ATOM 671 O O . THR A 1 81 ? 10.204 1.536 1.445 1.00 86.50 81 THR A O 1
ATOM 674 N N . LEU A 1 82 ? 10.037 -0.378 2.598 1.00 88.56 82 LEU A N 1
ATOM 675 C CA . LEU A 1 82 ? 8.791 0.003 3.265 1.00 8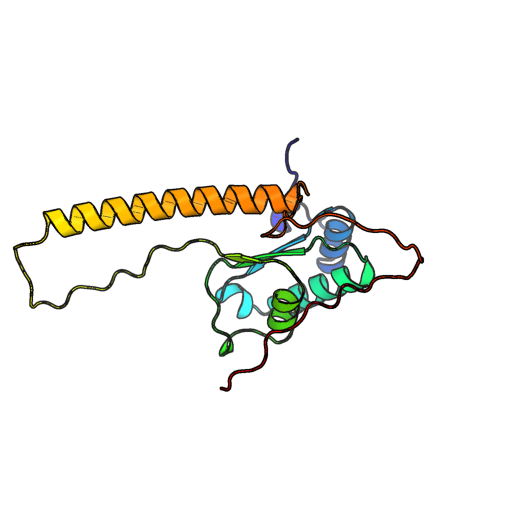8.56 82 LEU A CA 1
ATOM 676 C C . LEU A 1 82 ? 8.978 1.247 4.139 1.00 88.56 82 LEU A C 1
ATOM 678 O O . LEU A 1 82 ? 8.135 2.140 4.136 1.00 88.56 82 LEU A O 1
ATOM 682 N N . HIS A 1 83 ? 10.088 1.331 4.874 1.00 87.50 83 HIS A N 1
ATOM 683 C CA . HIS A 1 83 ? 10.381 2.505 5.691 1.00 87.50 83 HIS A CA 1
ATOM 684 C C . HIS A 1 83 ? 10.471 3.785 4.850 1.00 87.50 83 HIS A C 1
ATOM 686 O O . HIS A 1 83 ? 9.922 4.814 5.242 1.00 87.50 83 HIS A O 1
ATOM 692 N N . TYR A 1 84 ? 11.121 3.709 3.686 1.00 86.62 84 TYR A N 1
ATOM 693 C CA . TYR A 1 84 ? 11.184 4.808 2.730 1.00 86.62 84 TYR A CA 1
ATOM 694 C C . TYR A 1 84 ? 9.794 5.170 2.199 1.00 86.62 84 TYR A C 1
ATOM 696 O O . TYR A 1 84 ? 9.389 6.322 2.329 1.00 86.62 84 TYR A O 1
ATOM 704 N N . LEU A 1 85 ? 9.038 4.190 1.692 1.00 86.81 85 LEU A N 1
ATOM 705 C CA . LEU A 1 85 ? 7.707 4.409 1.123 1.00 86.81 85 LEU A CA 1
ATOM 706 C C . LEU A 1 85 ? 6.745 5.046 2.133 1.00 86.81 85 LEU A C 1
ATOM 708 O O . LEU A 1 85 ? 6.049 5.993 1.786 1.00 86.81 85 LEU A O 1
ATOM 712 N N . MET A 1 86 ? 6.748 4.593 3.391 1.00 88.12 86 MET A N 1
ATOM 713 C CA . MET A 1 86 ? 5.926 5.186 4.455 1.00 88.12 86 MET A CA 1
ATOM 714 C C . MET A 1 86 ? 6.359 6.605 4.843 1.00 88.12 86 MET A C 1
ATOM 716 O O . MET A 1 86 ? 5.550 7.361 5.374 1.00 88.12 86 MET A O 1
ATOM 720 N N . LYS A 1 87 ? 7.633 6.964 4.640 1.00 85.62 87 LYS A N 1
ATOM 721 C CA . LYS A 1 87 ? 8.149 8.313 4.916 1.00 85.62 87 LYS A CA 1
ATOM 722 C C . LYS A 1 87 ? 7.799 9.292 3.795 1.00 85.62 87 LYS A C 1
ATOM 724 O O . LYS A 1 87 ? 7.666 10.482 4.062 1.00 85.62 87 LYS A O 1
ATOM 729 N N . THR A 1 88 ? 7.695 8.807 2.560 1.00 82.81 88 THR A N 1
ATOM 730 C CA . THR A 1 88 ? 7.497 9.640 1.367 1.00 82.81 88 THR A CA 1
ATOM 731 C C . THR A 1 88 ? 6.069 9.638 0.833 1.00 82.81 88 THR A C 1
ATOM 733 O O . THR A 1 88 ? 5.743 10.514 0.042 1.00 82.81 88 THR A O 1
ATOM 736 N N . ASN A 1 89 ? 5.210 8.711 1.269 1.00 82.69 89 ASN A N 1
ATOM 737 C CA . ASN A 1 89 ? 3.834 8.581 0.786 1.00 82.69 89 ASN A CA 1
ATOM 738 C C . ASN A 1 89 ? 2.819 8.563 1.930 1.00 82.69 89 ASN A C 1
ATOM 740 O O . ASN A 1 89 ? 3.102 8.135 3.052 1.00 82.69 89 ASN A O 1
ATOM 744 N N . THR A 1 90 ? 1.590 8.971 1.617 1.00 82.31 90 THR A 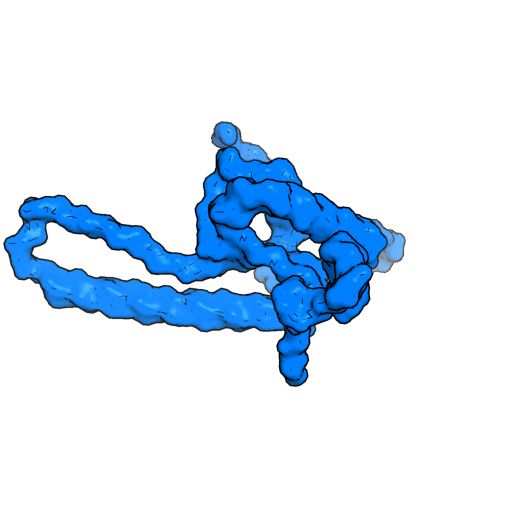N 1
ATOM 745 C CA . THR A 1 90 ? 0.452 8.816 2.523 1.00 82.31 90 THR A CA 1
ATOM 746 C C . THR A 1 90 ? 0.046 7.353 2.639 1.00 82.31 90 THR A C 1
ATOM 748 O O . THR A 1 90 ? -0.015 6.629 1.642 1.00 82.31 90 THR A O 1
ATOM 751 N N . TYR A 1 91 ? -0.302 6.937 3.853 1.00 90.19 91 TYR A N 1
ATOM 752 C CA . TYR A 1 91 ? -0.793 5.595 4.121 1.00 90.19 91 TYR A CA 1
ATOM 753 C C . TYR A 1 91 ? -2.065 5.615 4.964 1.00 90.19 91 TYR A C 1
ATOM 755 O O . TYR A 1 91 ? -2.298 6.534 5.749 1.00 90.19 91 TYR A O 1
ATOM 763 N N . ILE A 1 92 ? -2.891 4.584 4.805 1.00 92.31 92 ILE A N 1
ATOM 764 C CA . ILE A 1 92 ? -4.124 4.391 5.565 1.00 92.31 92 ILE A CA 1
ATOM 765 C C . ILE A 1 92 ? -4.059 3.017 6.225 1.00 92.31 92 ILE A C 1
ATOM 767 O O . ILE A 1 92 ? -3.724 2.025 5.582 1.00 92.31 92 ILE A O 1
ATOM 771 N N . VAL A 1 93 ? -4.377 2.953 7.514 1.00 93.62 93 VAL A N 1
ATOM 772 C CA . VAL A 1 93 ? -4.388 1.701 8.277 1.00 93.62 93 VAL A CA 1
ATOM 773 C C . VAL A 1 93 ? -5.813 1.166 8.351 1.00 93.62 93 VAL A C 1
ATOM 775 O O . VAL A 1 93 ? -6.750 1.915 8.632 1.00 93.62 93 VAL A O 1
ATOM 778 N N . TRP A 1 94 ? -5.978 -0.128 8.095 1.00 94.44 94 TRP A N 1
ATOM 779 C CA . TRP A 1 94 ? -7.240 -0.831 8.257 1.00 94.44 94 TRP A CA 1
ATOM 780 C C . TRP A 1 94 ? -7.569 -0.988 9.749 1.00 94.44 94 TRP A C 1
ATOM 782 O O . TRP A 1 94 ? -6.769 -1.564 10.495 1.00 94.44 94 TRP A O 1
ATOM 792 N N . PRO A 1 95 ? -8.740 -0.516 10.206 1.00 93.06 95 PRO A N 1
ATOM 793 C CA . PRO A 1 95 ? -9.125 -0.636 11.604 1.00 93.06 95 PRO A CA 1
ATOM 794 C C . PRO A 1 95 ? -9.418 -2.100 11.962 1.00 93.06 95 PRO A C 1
ATOM 796 O O . PRO A 1 95 ? -10.258 -2.778 11.347 1.00 93.06 95 PRO A O 1
ATOM 799 N N . ARG A 1 96 ? -8.709 -2.598 12.980 1.00 88.50 96 ARG A N 1
ATOM 800 C CA . ARG A 1 96 ? -8.865 -3.951 13.527 1.00 88.50 96 ARG A CA 1
ATOM 801 C C . ARG A 1 96 ? -9.558 -3.896 14.888 1.00 88.50 96 ARG A C 1
ATOM 803 O O . ARG A 1 96 ? -9.356 -2.936 15.624 1.00 88.50 96 ARG A O 1
ATOM 810 N N . PRO A 1 97 ? -10.359 -4.919 15.234 1.00 86.06 97 PRO A N 1
ATOM 811 C CA . PRO A 1 97 ? -10.893 -5.024 16.584 1.00 86.06 97 PRO A CA 1
ATOM 812 C C . PRO A 1 97 ? -9.743 -5.096 17.593 1.00 86.06 97 PRO A C 1
ATOM 814 O O . PRO A 1 97 ? -8.716 -5.724 17.319 1.00 86.06 97 PRO A O 1
ATOM 817 N N . GLU A 1 98 ? -9.934 -4.485 18.763 1.00 77.62 98 GLU A N 1
ATOM 818 C CA . GLU A 1 98 ? -9.009 -4.669 19.878 1.00 77.62 98 GLU A CA 1
ATOM 819 C C . GLU A 1 98 ? -8.865 -6.170 20.180 1.00 77.62 98 GLU A C 1
ATOM 821 O O . GLU A 1 98 ? -9.867 -6.896 20.200 1.00 77.62 98 GLU A O 1
ATOM 826 N N . PRO A 1 99 ? -7.638 -6.665 20.415 1.00 74.25 99 PRO A N 1
ATOM 827 C CA . PRO A 1 99 ? -7.445 -8.051 20.807 1.00 74.25 99 PRO A CA 1
ATOM 828 C C . PRO A 1 99 ? -8.208 -8.315 22.111 1.00 74.25 99 PRO A C 1
ATOM 830 O O . PRO A 1 99 ? -8.024 -7.604 23.100 1.00 74.25 99 PRO A O 1
ATOM 833 N N . GLU A 1 100 ? -9.080 -9.330 22.125 1.00 66.56 100 GLU A N 1
ATOM 834 C CA . GLU A 1 100 ? -9.867 -9.656 23.317 1.00 66.56 100 GLU A CA 1
ATOM 835 C C . GLU A 1 100 ? -8.934 -10.044 24.475 1.00 66.56 100 GLU A C 1
ATOM 837 O O . GLU A 1 100 ? -8.372 -11.142 24.517 1.00 66.56 100 GLU A O 1
ATOM 842 N N . VAL A 1 101 ? -8.783 -9.146 25.450 1.00 70.31 101 VAL A N 1
ATOM 843 C CA . VAL A 1 101 ? -8.078 -9.444 26.697 1.00 70.31 101 VAL A CA 1
ATOM 844 C C . VAL A 1 101 ? -8.943 -10.413 27.496 1.00 70.31 101 VAL A C 1
ATOM 846 O O . VAL A 1 101 ? -9.974 -10.030 28.054 1.00 70.31 101 VAL A O 1
ATOM 849 N N . LYS A 1 102 ? -8.542 -11.689 27.546 1.00 58.19 102 LYS A N 1
ATOM 850 C CA . LYS A 1 102 ? -9.238 -12.702 28.348 1.00 58.19 102 LYS A CA 1
ATOM 851 C C . LYS A 1 102 ? -9.215 -12.271 29.822 1.00 58.19 102 LYS A C 1
ATOM 853 O O . LYS A 1 102 ? -8.127 -12.117 30.381 1.00 58.19 102 LYS A O 1
ATOM 858 N N . PRO A 1 103 ? -10.375 -12.063 30.468 1.00 60.19 103 PRO A N 1
ATOM 859 C CA . PRO A 1 103 ? -10.405 -11.595 31.844 1.00 60.19 103 PRO A CA 1
ATOM 860 C C . PRO A 1 103 ? -9.806 -12.649 32.779 1.00 60.19 103 PRO A C 1
ATOM 862 O O . PRO A 1 103 ? -10.103 -13.842 32.674 1.00 60.19 103 PRO A O 1
ATOM 865 N N . SER A 1 104 ? -8.964 -12.199 33.712 1.00 53.00 104 SER A N 1
ATOM 866 C CA . SER A 1 104 ? -8.434 -13.057 34.768 1.00 53.00 104 SER A CA 1
ATOM 867 C C . SER A 1 104 ? -9.582 -13.572 35.645 1.00 53.00 104 SER A C 1
ATOM 869 O O . SER A 1 104 ? -10.570 -12.878 35.892 1.00 53.00 104 SER A O 1
ATOM 871 N N . ALA A 1 105 ? -9.474 -14.816 36.116 1.00 59.78 105 ALA A N 1
ATOM 872 C CA . ALA A 1 105 ? -10.562 -15.583 36.733 1.00 59.78 105 ALA A CA 1
ATOM 873 C C . ALA A 1 105 ? -11.139 -15.015 38.056 1.00 59.78 105 ALA A C 1
ATOM 875 O O . ALA A 1 105 ? -11.969 -15.674 38.681 1.00 59.78 105 ALA A O 1
ATOM 876 N N . LYS A 1 106 ? -10.725 -13.815 38.491 1.00 51.94 106 LYS A N 1
ATOM 877 C CA . LYS A 1 106 ? -10.975 -13.262 39.832 1.00 51.94 106 LYS A CA 1
ATOM 878 C C . LYS A 1 106 ? -12.144 -12.270 39.944 1.00 51.94 106 LYS A C 1
ATOM 880 O O . LYS A 1 106 ? -12.414 -11.817 41.047 1.00 51.94 106 LYS A O 1
ATOM 885 N N . SER A 1 107 ? -12.875 -11.956 38.871 1.00 54.56 107 SER A N 1
ATOM 886 C CA . SER A 1 107 ? -14.058 -11.079 38.954 1.00 54.56 107 SER A CA 1
ATOM 887 C C . SER A 1 107 ? -15.250 -11.699 38.230 1.00 54.56 107 SER A C 1
ATOM 889 O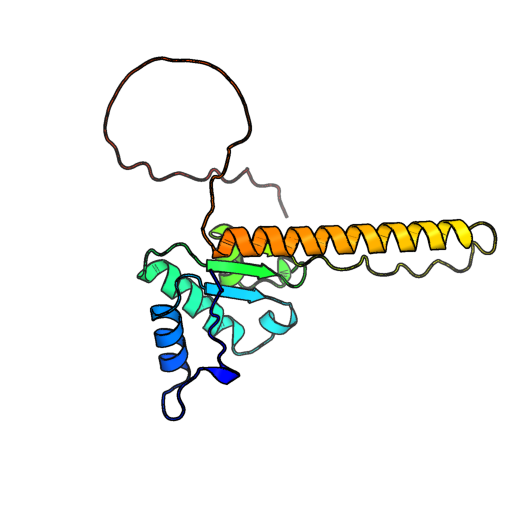 O . SER A 1 107 ? -15.419 -11.562 37.021 1.00 54.56 107 SER A O 1
ATOM 891 N N . LYS A 1 108 ? -16.064 -12.462 38.962 1.00 60.03 108 LYS A N 1
ATOM 892 C CA . LYS A 1 108 ? -17.278 -13.093 38.433 1.00 60.03 108 LYS A CA 1
ATOM 893 C C . LYS A 1 108 ? -18.475 -12.636 39.257 1.00 60.03 108 LYS A C 1
ATOM 895 O O . LYS A 1 108 ? -18.697 -13.180 40.331 1.00 60.03 108 LYS A O 1
ATOM 900 N N . ARG A 1 109 ? -19.236 -11.665 38.727 1.00 53.66 109 ARG A N 1
ATOM 901 C CA . ARG A 1 109 ? -20.720 -11.676 38.615 1.00 53.66 109 ARG A CA 1
ATOM 902 C C . ARG A 1 109 ? -21.368 -10.295 38.438 1.00 53.66 109 ARG A C 1
ATOM 904 O O . ARG A 1 109 ? -22.496 -10.258 37.963 1.00 53.66 109 ARG A O 1
ATOM 911 N N . ALA A 1 110 ? -20.685 -9.182 38.711 1.00 54.97 110 ALA A N 1
ATOM 912 C CA . ALA A 1 110 ? -21.306 -7.851 38.618 1.00 54.97 110 ALA A CA 1
ATOM 913 C C . ALA A 1 110 ? -21.401 -7.258 37.194 1.00 54.97 110 ALA A C 1
ATOM 915 O O . ALA A 1 110 ? -22.196 -6.354 36.965 1.00 54.97 110 ALA A O 1
ATOM 916 N N . ASP A 1 111 ? -20.658 -7.764 36.206 1.00 62.41 111 ASP A N 1
ATOM 917 C CA . ASP A 1 111 ? -20.397 -6.972 34.994 1.00 62.41 111 ASP A CA 1
ATOM 918 C C . ASP A 1 111 ? -20.837 -7.605 33.668 1.00 62.41 111 ASP A C 1
ATOM 920 O O . ASP A 1 111 ? -20.455 -7.108 32.620 1.00 62.41 111 ASP A O 1
ATOM 924 N N . ALA A 1 112 ? -21.672 -8.650 33.636 1.00 73.00 112 ALA A N 1
ATOM 925 C CA . ALA A 1 112 ? -22.085 -9.252 32.355 1.00 73.00 112 ALA A CA 1
ATOM 926 C C . ALA A 1 112 ? -22.832 -8.256 31.440 1.00 73.00 112 ALA A C 1
ATOM 928 O O . ALA A 1 112 ? -22.517 -8.144 30.255 1.00 73.00 112 ALA A O 1
ATOM 929 N N . LYS A 1 113 ? -23.761 -7.465 32.002 1.00 78.62 113 LYS A N 1
ATOM 930 C CA . LYS A 1 113 ? -24.449 -6.384 31.271 1.00 78.62 113 LYS A CA 1
ATOM 931 C C . LYS A 1 113 ? -23.477 -5.284 30.839 1.00 78.62 113 LYS A C 1
ATOM 933 O O . LYS A 1 113 ? -23.519 -4.858 29.694 1.00 78.62 113 LYS A O 1
ATOM 938 N N . LYS A 1 114 ? -22.569 -4.865 31.726 1.00 79.69 114 LYS A N 1
ATOM 939 C CA . LYS A 1 114 ? -21.571 -3.822 31.439 1.00 79.69 114 LYS A CA 1
ATOM 940 C C . LYS A 1 114 ? -20.586 -4.254 30.348 1.00 79.69 114 LYS A C 1
ATOM 942 O O . LYS A 1 114 ? -20.248 -3.460 29.475 1.00 79.69 114 LYS A O 1
ATOM 947 N N . ILE A 1 115 ? -20.170 -5.520 30.370 1.00 78.94 115 ILE A N 1
ATOM 948 C CA . ILE A 1 115 ? -19.333 -6.154 29.348 1.00 78.94 115 ILE A CA 1
ATOM 949 C C . ILE A 1 115 ? -20.083 -6.202 28.016 1.00 78.94 115 ILE A C 1
ATOM 951 O O . ILE A 1 115 ? -19.513 -5.801 27.006 1.00 78.94 115 ILE A O 1
ATOM 955 N N . ALA A 1 116 ? -21.355 -6.614 28.006 1.00 81.75 116 ALA A N 1
ATOM 956 C CA . ALA A 1 116 ? -22.174 -6.636 26.794 1.00 81.75 116 ALA A CA 1
ATOM 957 C C . ALA A 1 116 ? -22.335 -5.233 26.183 1.00 81.75 116 ALA A C 1
ATOM 959 O O . ALA A 1 116 ? -22.062 -5.049 25.001 1.00 81.75 116 ALA A O 1
ATOM 960 N N . THR A 1 117 ? -22.664 -4.217 26.991 1.00 84.50 117 THR A N 1
ATOM 961 C CA . THR A 1 117 ? -22.749 -2.823 26.523 1.00 84.50 117 THR A CA 1
ATOM 962 C C . THR A 1 117 ? -21.402 -2.303 26.004 1.00 84.50 117 THR A C 1
ATOM 964 O O . THR A 1 117 ? -21.372 -1.572 25.017 1.00 84.50 117 THR A O 1
ATOM 967 N N . ARG A 1 118 ? -20.273 -2.665 26.636 1.00 83.56 118 ARG A N 1
ATOM 968 C CA . ARG A 1 118 ? -18.929 -2.277 26.168 1.00 83.56 118 ARG A CA 1
ATOM 969 C C . ARG A 1 118 ? -18.570 -2.952 24.841 1.00 83.56 118 ARG A C 1
ATOM 971 O O . ARG A 1 118 ? -18.028 -2.278 23.970 1.00 83.56 118 ARG A O 1
ATOM 978 N N . LYS A 1 119 ? -18.883 -4.244 24.685 1.00 84.19 119 LYS A N 1
ATOM 979 C CA . LYS A 1 119 ? -18.675 -4.983 23.431 1.00 84.19 119 LYS A CA 1
ATOM 980 C C . LYS A 1 119 ? -19.495 -4.378 22.289 1.00 84.19 119 LYS A C 1
ATOM 982 O O . LYS A 1 119 ? -18.932 -4.126 21.233 1.00 84.19 119 LYS A O 1
ATOM 987 N N . GLU A 1 120 ? -20.767 -4.058 22.532 1.00 87.75 120 GLU A N 1
ATOM 988 C CA . GLU A 1 120 ? -21.642 -3.405 21.546 1.00 87.75 120 GLU A CA 1
ATOM 989 C C . GLU A 1 120 ? -21.092 -2.039 21.107 1.00 87.75 120 GLU A C 1
ATOM 991 O O . GLU A 1 120 ? -20.935 -1.777 19.918 1.00 87.75 120 GLU A O 1
ATOM 996 N N . LYS A 1 121 ? -20.703 -1.183 22.062 1.00 88.00 121 LYS A N 1
ATOM 997 C CA . LYS A 1 121 ? -20.098 0.124 21.753 1.00 88.00 121 LYS A CA 1
ATOM 998 C C . LYS A 1 121 ? -18.799 -0.001 20.954 1.00 88.00 121 LYS A C 1
ATOM 1000 O O . LYS A 1 121 ? -18.575 0.782 20.038 1.00 88.00 121 LYS A O 1
ATOM 1005 N N . SER A 1 122 ? -17.949 -0.971 21.293 1.00 87.56 122 SER A N 1
ATOM 1006 C CA . SER A 1 122 ? -16.698 -1.229 20.570 1.00 87.56 122 SER A CA 1
ATOM 1007 C C . SER A 1 122 ? -16.959 -1.722 19.142 1.00 87.56 122 SER A C 1
ATOM 1009 O O . SER A 1 122 ? -16.310 -1.254 18.208 1.00 87.56 122 SER A O 1
ATOM 1011 N N . ALA A 1 123 ? -17.960 -2.586 18.945 1.00 90.12 123 ALA A N 1
ATOM 1012 C CA . ALA A 1 123 ? -18.374 -3.035 17.619 1.00 90.12 123 ALA A CA 1
ATOM 1013 C C . ALA A 1 123 ? -18.907 -1.875 16.761 1.00 90.12 123 ALA A C 1
ATOM 1015 O O . ALA A 1 123 ? -18.501 -1.734 15.608 1.00 90.12 123 ALA A O 1
ATOM 1016 N N . GLN A 1 124 ? -19.752 -1.009 17.328 1.00 92.81 124 GLN A N 1
ATOM 1017 C CA . GLN A 1 124 ? -20.266 0.181 16.638 1.00 92.81 124 GLN A CA 1
ATOM 1018 C C . GLN A 1 124 ? -19.146 1.161 16.267 1.00 92.81 124 GLN A C 1
ATOM 1020 O O . GLN A 1 124 ? -19.105 1.646 15.137 1.00 92.81 124 GLN A O 1
ATOM 1025 N N . ALA A 1 125 ? -18.198 1.404 17.177 1.00 91.94 125 ALA A N 1
ATOM 1026 C CA . ALA A 1 125 ? -17.031 2.236 16.894 1.00 91.94 125 ALA A CA 1
ATOM 1027 C C . ALA A 1 125 ? -16.196 1.669 15.731 1.00 91.94 125 ALA A C 1
ATOM 1029 O O . ALA A 1 125 ? -15.864 2.402 14.803 1.00 91.94 125 ALA A O 1
ATOM 1030 N N . LEU A 1 126 ? -15.943 0.355 15.720 1.00 92.31 126 LEU A N 1
ATOM 1031 C CA . LEU A 1 126 ? -15.205 -0.309 14.643 1.00 92.31 126 LEU A CA 1
ATOM 1032 C C . LEU A 1 126 ? -15.919 -0.192 13.285 1.00 92.31 126 LEU A C 1
ATOM 1034 O O . LEU A 1 126 ? -15.270 -0.043 12.248 1.00 92.31 126 LEU A O 1
ATOM 1038 N N . VAL A 1 127 ? -17.253 -0.263 13.269 1.00 94.12 127 VAL A N 1
ATOM 1039 C CA . VAL A 1 127 ? -18.050 -0.067 12.047 1.00 94.12 127 VAL A CA 1
ATOM 1040 C C . VAL A 1 127 ? -17.873 1.353 11.502 1.00 94.12 127 VAL A C 1
ATOM 1042 O O . VAL A 1 127 ? -17.615 1.513 10.306 1.00 94.12 127 VAL A O 1
ATOM 1045 N N . GLU A 1 128 ? -17.937 2.375 12.357 1.00 94.50 128 GLU A N 1
ATOM 1046 C CA . GLU A 1 128 ? -17.724 3.766 11.937 1.00 94.50 128 GLU A CA 1
ATOM 1047 C C . GLU A 1 128 ? -16.276 4.032 11.499 1.00 94.50 128 GLU A C 1
ATOM 1049 O O . GLU A 1 128 ? -16.049 4.712 10.495 1.00 94.50 128 GLU A O 1
ATOM 1054 N N . GLU A 1 129 ? -15.281 3.434 12.157 1.00 94.06 129 GLU A N 1
ATOM 1055 C CA . GLU A 1 129 ? -13.886 3.504 11.710 1.00 94.06 129 GLU A CA 1
ATOM 1056 C C . GLU A 1 129 ? -13.700 2.880 10.324 1.00 94.06 129 GLU A C 1
ATOM 1058 O O . GLU A 1 129 ? -13.044 3.468 9.461 1.00 94.06 129 GLU A O 1
ATOM 1063 N N . ARG A 1 130 ? -14.316 1.719 10.062 1.00 95.19 130 ARG A N 1
ATOM 1064 C CA . ARG A 1 130 ? -14.289 1.073 8.737 1.00 95.19 130 ARG A CA 1
ATOM 1065 C C . ARG A 1 130 ? -14.981 1.920 7.679 1.00 95.19 130 ARG A C 1
ATOM 1067 O O . ARG A 1 130 ? -14.493 2.027 6.553 1.00 95.19 130 ARG A O 1
ATOM 1074 N N . ARG A 1 131 ? -16.096 2.562 8.025 1.00 95.31 131 ARG A N 1
ATOM 1075 C CA . ARG A 1 131 ? -16.773 3.515 7.139 1.00 95.31 131 ARG A CA 1
ATOM 1076 C C . ARG A 1 131 ? -15.857 4.691 6.800 1.00 95.31 131 ARG A C 1
ATOM 1078 O O . ARG A 1 131 ? -15.744 5.072 5.633 1.00 95.31 131 ARG A O 1
ATOM 1085 N N . LEU A 1 132 ? -15.175 5.247 7.800 1.00 93.56 132 LEU A N 1
ATOM 1086 C CA . LEU A 1 132 ? -14.244 6.355 7.615 1.00 93.56 132 LEU A CA 1
ATOM 1087 C C . LEU A 1 132 ? -13.012 5.939 6.801 1.00 93.56 132 LEU A C 1
ATOM 1089 O O . LEU A 1 132 ? -12.569 6.710 5.950 1.00 93.56 132 LEU A O 1
ATOM 1093 N N . PHE A 1 133 ? -12.506 4.719 6.999 1.00 94.50 133 PHE A N 1
ATOM 1094 C CA . PHE A 1 133 ? -11.447 4.126 6.182 1.00 94.50 133 PHE A CA 1
ATOM 1095 C C . PHE A 1 133 ? -11.821 4.151 4.697 1.00 94.50 133 PHE A C 1
ATOM 1097 O O . PHE A 1 133 ? -11.092 4.731 3.894 1.00 94.50 133 PHE A O 1
ATOM 1104 N N . TRP A 1 134 ? -12.987 3.610 4.330 1.00 93.19 134 TRP A N 1
ATOM 1105 C CA . TRP A 1 134 ? -13.421 3.571 2.930 1.00 93.19 134 TRP A CA 1
ATOM 1106 C C . TRP A 1 134 ? -13.663 4.964 2.351 1.00 93.19 134 TRP A C 1
ATOM 1108 O O . TRP A 1 134 ? -13.350 5.207 1.186 1.00 93.19 134 TRP A O 1
ATOM 1118 N N . LYS A 1 135 ? -14.165 5.905 3.162 1.00 91.38 135 LYS A N 1
ATOM 1119 C CA . LYS A 1 135 ? -14.308 7.310 2.758 1.00 91.38 135 LYS A CA 1
ATOM 1120 C C . LYS A 1 135 ? -12.948 7.942 2.436 1.00 91.38 135 LYS A C 1
ATOM 1122 O O . LYS A 1 135 ? -12.814 8.597 1.405 1.00 91.38 135 LYS A O 1
ATOM 1127 N N . ARG A 1 136 ? -11.942 7.731 3.294 1.00 90.75 136 ARG A N 1
ATOM 1128 C CA . ARG A 1 136 ? -10.570 8.233 3.101 1.00 90.75 136 ARG A CA 1
ATOM 1129 C C . ARG A 1 136 ? -9.909 7.602 1.881 1.00 90.75 136 ARG A C 1
ATOM 1131 O O . ARG A 1 136 ? -9.361 8.328 1.061 1.00 90.75 136 ARG A O 1
ATOM 1138 N N . LEU A 1 137 ? -10.016 6.281 1.737 1.00 90.56 137 LEU A N 1
ATOM 1139 C CA . LEU A 1 137 ? -9.449 5.555 0.605 1.00 90.56 137 LEU A CA 1
ATOM 1140 C C . LEU A 1 137 ? -10.066 6.017 -0.719 1.00 90.56 137 LEU A C 1
ATOM 1142 O O . LEU A 1 137 ? -9.336 6.311 -1.659 1.00 90.56 137 LEU A O 1
ATOM 1146 N N . ARG A 1 138 ? -11.395 6.168 -0.780 1.00 89.19 138 ARG A N 1
ATOM 1147 C CA . ARG A 1 138 ? -12.070 6.690 -1.973 1.00 89.19 138 ARG A CA 1
ATOM 1148 C C . ARG A 1 138 ? -11.586 8.096 -2.325 1.00 89.19 138 ARG A C 1
ATOM 1150 O O . ARG A 1 138 ? -11.233 8.313 -3.474 1.00 89.19 138 ARG A O 1
ATOM 1157 N N . LYS A 1 139 ? -11.511 9.008 -1.346 1.00 86.19 139 LYS A N 1
ATOM 1158 C CA . LYS A 1 139 ? -11.008 10.380 -1.552 1.00 86.19 139 LYS A CA 1
ATOM 1159 C C . LYS A 1 139 ? -9.565 10.388 -2.073 1.00 86.19 139 LYS A C 1
ATOM 1161 O O . LYS A 1 139 ? -9.238 11.181 -2.947 1.00 86.19 139 LYS A O 1
ATOM 1166 N N . ALA A 1 140 ? -8.717 9.503 -1.546 1.00 85.31 140 ALA A N 1
ATOM 1167 C CA . ALA A 1 140 ? -7.332 9.371 -1.984 1.00 85.31 140 ALA A CA 1
ATOM 1168 C C . ALA A 1 140 ? -7.227 8.851 -3.430 1.00 85.31 140 ALA A C 1
ATOM 1170 O O . ALA A 1 140 ? -6.399 9.346 -4.184 1.00 85.31 140 ALA A O 1
ATOM 1171 N N . ILE A 1 141 ? -8.089 7.908 -3.830 1.00 85.69 141 ILE A N 1
ATOM 1172 C CA . ILE A 1 141 ? -8.128 7.367 -5.200 1.00 85.69 141 ILE A CA 1
ATOM 1173 C C . ILE A 1 141 ? -8.698 8.385 -6.201 1.00 85.69 141 ILE A C 1
ATOM 1175 O O . ILE A 1 141 ? -8.203 8.482 -7.319 1.00 85.69 141 ILE A O 1
ATOM 1179 N N . THR A 1 142 ? -9.743 9.139 -5.840 1.00 84.75 142 THR A N 1
AT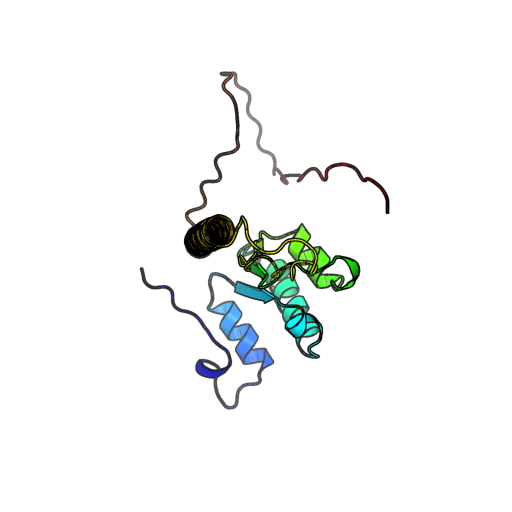OM 1180 C CA . THR A 1 142 ? -10.415 10.056 -6.782 1.00 84.75 142 THR A CA 1
ATOM 1181 C C . THR A 1 142 ? -9.743 11.420 -6.912 1.00 84.75 142 THR A C 1
ATOM 1183 O O . THR A 1 142 ? -10.084 12.168 -7.821 1.00 84.75 142 THR A O 1
ATOM 1186 N N . GLY A 1 143 ? -8.773 11.750 -6.054 1.00 70.94 143 GLY A N 1
ATOM 1187 C CA . GLY A 1 143 ? -8.007 12.990 -6.175 1.00 70.94 143 GLY A CA 1
ATOM 1188 C C . GLY A 1 143 ? -8.747 14.260 -5.734 1.00 70.94 143 GLY A C 1
ATOM 1189 O O . GLY A 1 143 ? -8.250 15.349 -6.002 1.00 70.94 143 GLY A O 1
ATOM 1190 N N . ASP A 1 144 ? -9.868 14.157 -5.004 1.00 53.81 144 ASP A N 1
ATOM 1191 C CA . ASP A 1 144 ? -10.581 15.299 -4.385 1.00 53.81 144 ASP A CA 1
ATOM 1192 C C . ASP A 1 144 ? -9.819 15.854 -3.166 1.00 53.81 144 ASP A C 1
ATOM 1194 O O . ASP A 1 144 ? -10.338 15.993 -2.053 1.00 53.81 144 ASP A O 1
ATOM 1198 N N . VAL A 1 145 ? -8.528 16.106 -3.332 1.00 46.25 145 VAL A N 1
ATOM 1199 C CA . VAL A 1 145 ? -7.610 16.460 -2.260 1.00 46.25 145 VAL A CA 1
ATOM 1200 C C . VAL A 1 145 ? -7.483 17.982 -2.187 1.00 46.25 145 VAL A C 1
ATOM 1202 O O . VAL A 1 145 ? -6.488 18.566 -2.598 1.00 46.25 145 VAL A O 1
ATOM 1205 N N . VAL A 1 146 ? -8.491 18.637 -1.605 1.00 37.69 146 VAL A N 1
ATOM 1206 C CA . VAL A 1 146 ? -8.248 19.874 -0.849 1.00 37.69 146 VAL A CA 1
ATOM 1207 C C . VAL A 1 146 ? -7.789 19.426 0.538 1.00 37.69 146 VAL A C 1
ATOM 1209 O O . VAL A 1 146 ? -8.579 18.896 1.329 1.00 37.69 146 VAL A O 1
ATOM 1212 N N . TRP A 1 147 ? -6.484 19.527 0.791 1.00 40.53 147 TRP A N 1
ATOM 1213 C CA . TRP A 1 147 ? -5.945 19.535 2.148 1.00 40.53 147 TRP A CA 1
ATOM 1214 C C . TRP A 1 147 ? -6.154 20.951 2.678 1.00 40.53 147 TRP A C 1
ATOM 1216 O O . TRP A 1 147 ? -5.455 21.861 2.247 1.00 40.53 147 TRP A O 1
ATOM 1226 N N . GLU A 1 148 ? -7.127 21.157 3.563 1.00 34.69 148 GLU A N 1
ATOM 1227 C CA . GLU A 1 148 ? -7.152 22.375 4.374 1.00 34.69 148 GLU A CA 1
ATOM 1228 C C . GLU A 1 148 ? -6.063 22.235 5.447 1.00 34.69 148 GLU A C 1
ATOM 1230 O O . GLU A 1 148 ? -6.126 21.296 6.247 1.00 34.69 148 GLU A O 1
ATOM 1235 N N . PRO A 1 149 ? -5.027 23.093 5.453 1.00 37.69 149 PRO A N 1
ATOM 1236 C CA . PRO A 1 149 ? -4.129 23.178 6.588 1.00 37.69 149 PRO A CA 1
ATOM 1237 C C . PRO A 1 149 ? -4.878 23.804 7.767 1.00 37.69 149 PRO A C 1
ATOM 1239 O O . PRO A 1 149 ? -5.544 24.831 7.631 1.00 37.69 149 PRO A O 1
ATOM 1242 N N . ASP A 1 150 ? -4.752 23.176 8.931 1.00 42.84 150 ASP A N 1
ATOM 1243 C CA . ASP A 1 150 ? -5.253 23.718 10.182 1.00 42.84 150 ASP A CA 1
ATOM 1244 C C . ASP A 1 150 ? -4.578 25.064 10.508 1.00 42.84 150 ASP A C 1
ATOM 1246 O O . ASP A 1 150 ? -3.353 25.163 10.590 1.00 42.84 150 ASP A O 1
ATOM 1250 N N . ILE A 1 151 ? -5.450 26.035 10.805 1.00 43.88 151 ILE A N 1
ATOM 1251 C CA . ILE A 1 151 ? -5.266 27.250 11.615 1.00 43.88 151 ILE A CA 1
ATOM 1252 C C . ILE A 1 151 ? -4.894 28.548 10.881 1.00 43.88 151 ILE A C 1
ATOM 1254 O O . ILE A 1 151 ? -3.771 28.766 10.443 1.00 43.88 151 ILE A O 1
ATOM 1258 N N . GLY A 1 152 ? -5.818 29.506 11.016 1.00 35.62 152 GLY A N 1
ATOM 1259 C CA . GLY A 1 152 ? -5.504 30.737 11.749 1.00 35.62 152 GLY A CA 1
ATOM 1260 C C . GLY A 1 152 ? -5.431 31.987 10.893 1.00 35.62 152 GLY A C 1
ATOM 1261 O O . GLY A 1 152 ? -4.591 32.111 10.013 1.00 35.62 152 GLY A O 1
ATOM 1262 N N . GLY A 1 153 ? -6.320 32.932 11.188 1.00 35.34 153 GLY A N 1
ATOM 1263 C CA . GLY A 1 153 ? -6.397 34.205 10.490 1.00 35.34 153 GLY A CA 1
ATOM 1264 C C . GLY A 1 153 ? -5.184 35.106 10.720 1.00 35.34 153 GLY A C 1
ATOM 1265 O O . GLY A 1 153 ? -4.476 35.007 11.719 1.00 35.34 153 GLY A O 1
ATOM 1266 N N . GLY A 1 154 ? -5.007 36.036 9.788 1.00 31.55 154 GLY A N 1
ATOM 1267 C CA . GLY A 1 154 ? -4.031 37.116 9.880 1.00 31.55 154 GLY A CA 1
ATOM 1268 C C . GLY A 1 154 ? -3.737 37.676 8.496 1.00 31.55 154 GLY A C 1
ATOM 1269 O O . GLY A 1 154 ? -2.964 37.091 7.749 1.00 31.55 154 GLY A O 1
ATOM 1270 N N . GLY A 1 155 ? -4.426 38.757 8.133 1.00 32.78 155 GLY A N 1
ATOM 1271 C CA . GLY A 1 155 ? -4.388 39.350 6.800 1.00 32.78 155 GLY A CA 1
ATOM 1272 C C . GLY A 1 155 ? -3.048 39.973 6.385 1.00 32.78 155 GLY A C 1
ATOM 1273 O O . GLY A 1 155 ? -2.258 40.399 7.218 1.00 32.78 155 GLY A O 1
ATOM 1274 N N . GLY A 1 156 ? -2.883 40.005 5.057 1.00 31.12 156 GLY A N 1
ATOM 1275 C CA . GLY A 1 156 ? -2.134 40.925 4.185 1.00 31.12 156 GLY A CA 1
ATOM 1276 C C . GLY A 1 156 ? -0.844 41.604 4.665 1.00 31.12 156 GLY A C 1
ATOM 1277 O O . GLY A 1 156 ? -0.873 42.438 5.559 1.00 31.12 156 GLY A O 1
ATOM 1278 N N . SER A 1 157 ? 0.248 41.442 3.909 1.00 32.03 157 SER A N 1
ATOM 1279 C CA . SER A 1 157 ? 0.495 42.302 2.738 1.00 32.03 157 SER A CA 1
ATOM 1280 C C . SER A 1 157 ? 1.612 41.763 1.822 1.00 32.03 157 SER A C 1
ATOM 1282 O O . SER A 1 157 ? 2.386 40.890 2.195 1.00 32.03 157 SER A O 1
ATOM 1284 N N . GLU A 1 158 ? 1.594 42.316 0.613 1.00 34.31 158 GLU A N 1
ATOM 1285 C CA . GLU A 1 158 ? 2.298 42.125 -0.665 1.00 34.31 158 GLU A CA 1
ATOM 1286 C C . GLU A 1 158 ? 3.800 41.764 -0.712 1.00 34.31 158 GLU A C 1
ATOM 1288 O O . GLU A 1 158 ? 4.593 42.129 0.151 1.00 34.31 158 GLU A O 1
ATOM 1293 N N . GLY A 1 159 ? 4.203 41.181 -1.857 1.00 29.28 159 GLY A N 1
ATOM 1294 C CA . GLY A 1 159 ? 5.570 41.274 -2.394 1.00 29.28 159 GLY A CA 1
ATOM 1295 C C . GLY A 1 159 ? 6.011 40.067 -3.231 1.00 29.28 159 GLY A C 1
ATOM 1296 O O . GLY A 1 159 ? 6.282 39.007 -2.684 1.00 29.28 159 GLY A O 1
ATOM 1297 N N . GLY A 1 160 ? 6.077 40.219 -4.558 1.00 29.41 160 GLY A N 1
ATOM 1298 C CA . GLY A 1 160 ? 6.316 39.138 -5.525 1.00 29.41 160 GLY A CA 1
ATOM 1299 C C . GLY A 1 160 ? 7.752 38.604 -5.649 1.00 29.41 160 GLY A C 1
ATOM 1300 O O . GLY A 1 160 ? 8.712 39.179 -5.147 1.00 29.41 160 GLY A O 1
ATOM 1301 N N . GLY A 1 161 ? 7.883 37.505 -6.402 1.00 28.45 161 GLY A N 1
ATOM 1302 C CA . GLY A 1 161 ? 9.160 36.943 -6.853 1.00 28.45 161 GLY A CA 1
ATOM 1303 C C . GLY A 1 161 ? 9.068 35.442 -7.130 1.00 28.45 161 GLY A C 1
ATOM 1304 O O . GLY A 1 161 ? 8.909 34.649 -6.208 1.00 28.45 161 GLY A O 1
ATOM 1305 N N . GLY A 1 162 ? 9.152 35.045 -8.403 1.00 34.59 162 GLY A N 1
ATOM 1306 C CA . GLY A 1 162 ? 9.156 33.643 -8.819 1.00 34.59 162 GLY A CA 1
ATOM 1307 C C . GLY A 1 162 ? 10.362 32.871 -8.278 1.00 34.59 162 GLY A C 1
ATOM 1308 O O . GLY A 1 162 ? 11.489 33.358 -8.289 1.00 34.59 162 GLY A O 1
ATOM 1309 N N . GLY A 1 163 ? 10.118 31.638 -7.840 1.00 29.09 163 GLY A N 1
ATOM 1310 C CA . GLY A 1 163 ? 11.155 30.715 -7.402 1.00 29.09 163 GLY A CA 1
ATOM 1311 C C . GLY A 1 163 ? 10.554 29.362 -7.045 1.00 29.09 163 GLY A C 1
ATOM 1312 O O . GLY A 1 163 ? 9.711 29.265 -6.162 1.00 29.09 163 GLY A O 1
ATOM 1313 N N . SER A 1 164 ? 10.986 28.326 -7.765 1.00 37.66 164 SER A N 1
ATOM 1314 C CA . SER A 1 164 ? 10.717 26.903 -7.533 1.00 37.66 164 SER A CA 1
ATOM 1315 C C . SER A 1 164 ? 10.757 26.541 -6.035 1.00 37.66 164 SER A C 1
ATOM 1317 O O . SER A 1 164 ? 11.827 26.336 -5.454 1.00 37.66 164 SER A O 1
ATOM 1319 N N . GLY A 1 165 ? 9.582 26.440 -5.412 1.00 28.12 165 GLY A N 1
ATOM 1320 C CA . GLY A 1 165 ? 9.415 26.017 -4.028 1.00 28.12 165 GLY A CA 1
ATOM 1321 C C . GLY A 1 165 ? 9.433 24.498 -3.919 1.00 28.12 165 GLY A C 1
ATOM 1322 O O . GLY A 1 165 ? 8.398 23.848 -4.023 1.00 28.12 165 GLY A O 1
ATOM 1323 N N . SER A 1 166 ? 10.609 23.924 -3.676 1.00 36.66 166 SER A N 1
ATOM 1324 C CA . SER A 1 166 ? 10.696 22.594 -3.075 1.00 36.66 166 SER A CA 1
ATOM 1325 C C . SER A 1 166 ? 10.134 22.695 -1.655 1.00 36.66 166 SER A C 1
ATOM 1327 O O . SER A 1 166 ? 10.769 23.248 -0.756 1.00 36.66 166 SER A O 1
ATOM 1329 N N . GLY A 1 167 ? 8.904 22.214 -1.462 1.00 28.98 167 GLY A N 1
ATOM 1330 C CA . GLY A 1 167 ? 8.278 22.109 -0.148 1.00 28.98 167 GLY A CA 1
ATOM 1331 C C . GLY A 1 167 ? 9.101 21.183 0.745 1.00 28.98 167 GLY A C 1
ATOM 1332 O O . GLY A 1 167 ? 8.946 19.966 0.714 1.00 28.98 167 GLY A O 1
ATOM 1333 N N . LYS A 1 168 ? 10.022 21.756 1.523 1.00 32.50 168 LYS A N 1
ATOM 1334 C CA . LYS A 1 168 ? 10.774 21.054 2.564 1.00 32.50 168 LYS A CA 1
ATOM 1335 C C . LYS A 1 168 ? 9.801 20.618 3.658 1.00 32.50 168 LYS A C 1
ATOM 1337 O O . LYS A 1 168 ? 9.387 21.432 4.478 1.00 32.50 168 LYS A O 1
ATOM 1342 N N . PHE A 1 169 ? 9.473 19.330 3.704 1.00 29.19 169 PHE A N 1
ATOM 1343 C CA . PHE A 1 169 ? 8.795 18.743 4.855 1.00 29.19 169 PHE A CA 1
ATOM 1344 C C . PHE A 1 169 ? 9.784 18.660 6.028 1.00 29.19 169 PHE A C 1
ATOM 1346 O O . PHE A 1 169 ? 10.816 17.987 5.954 1.00 29.19 169 PHE A O 1
ATOM 1353 N N . LYS A 1 170 ? 9.498 19.404 7.100 1.00 26.84 170 LYS A N 1
ATOM 1354 C CA . LYS A 1 170 ? 10.294 19.439 8.330 1.00 26.84 170 LYS A CA 1
ATOM 1355 C C . LYS A 1 170 ? 10.032 18.158 9.126 1.00 26.84 170 LYS A C 1
ATOM 1357 O O . LYS A 1 170 ? 8.935 17.944 9.629 1.00 26.84 170 LYS A O 1
ATOM 1362 N N . VAL A 1 171 ? 11.053 17.312 9.235 1.00 36.59 171 VAL A N 1
ATOM 1363 C CA . VAL A 1 171 ? 11.079 16.158 10.146 1.00 36.59 171 VAL A CA 1
ATOM 1364 C C . VAL A 1 171 ? 11.101 16.696 11.589 1.00 36.59 171 VAL A C 1
ATOM 1366 O O . VAL A 1 171 ? 11.958 17.538 11.877 1.00 36.59 171 VAL A O 1
ATOM 1369 N N . PRO A 1 172 ? 10.192 16.287 12.497 1.00 28.59 172 PRO A N 1
ATOM 1370 C CA . PRO A 1 172 ? 10.334 16.609 13.914 1.00 28.59 172 PRO A CA 1
ATOM 1371 C C . PRO A 1 172 ? 11.584 15.916 14.482 1.00 28.59 172 PRO A C 1
ATOM 1373 O O . PRO A 1 172 ? 11.920 14.816 14.032 1.00 28.59 172 PRO A O 1
ATOM 1376 N N . PRO A 1 173 ? 12.300 16.556 15.422 1.00 30.28 173 PRO A N 1
ATOM 1377 C CA . PRO A 1 173 ? 13.568 16.051 15.909 1.00 30.28 173 PRO A CA 1
ATOM 1378 C C . PRO A 1 173 ? 13.401 14.721 16.638 1.00 30.28 173 PRO A C 1
ATOM 1380 O O . PRO A 1 173 ? 12.385 14.421 17.264 1.00 30.28 173 PRO A O 1
ATOM 1383 N N . GLU A 1 174 ? 14.464 13.953 16.494 1.00 34.91 174 GLU A N 1
ATOM 1384 C CA . GLU A 1 174 ? 14.777 12.671 17.089 1.00 34.91 174 GLU A CA 1
ATOM 1385 C C . GLU A 1 174 ? 14.432 12.627 18.585 1.00 34.91 174 GLU A C 1
ATOM 1387 O O . GLU A 1 174 ? 14.791 13.518 19.354 1.00 34.91 174 GLU A O 1
ATOM 1392 N N . SER A 1 175 ? 13.797 11.539 19.012 1.00 29.62 175 SER A N 1
ATOM 1393 C CA . SER A 1 175 ? 13.984 11.022 20.361 1.00 29.62 175 SER A CA 1
ATOM 1394 C C . SER A 1 175 ? 14.328 9.540 20.263 1.00 29.62 175 SER A C 1
ATOM 1396 O O . SER A 1 175 ? 13.671 8.758 19.574 1.00 29.62 175 SER A O 1
ATOM 1398 N N . SER A 1 176 ? 15.464 9.229 20.878 1.00 29.59 176 SER A N 1
ATOM 1399 C CA . SER A 1 176 ? 16.187 7.967 20.891 1.00 29.59 176 SER A CA 1
ATOM 1400 C C . SER A 1 176 ? 15.320 6.734 21.126 1.00 29.59 176 SER A C 1
ATOM 1402 O O . SER A 1 176 ? 14.507 6.719 22.048 1.00 29.59 176 SER A O 1
ATOM 1404 N N . CYS A 1 177 ? 15.571 5.694 20.325 1.00 28.33 177 CYS A N 1
ATOM 1405 C CA . CYS A 1 177 ? 15.959 4.337 20.739 1.00 28.33 177 CYS A CA 1
ATOM 1406 C C . CYS A 1 177 ? 16.142 3.453 19.499 1.00 28.33 177 CYS A C 1
ATOM 1408 O O . CYS A 1 177 ? 15.253 3.470 18.614 1.00 28.33 177 CYS A O 1
#

Secondary structure (DSSP, 8-state):
-PPP---HHHHPPTTS-HHHHHHHHHHH-SSEEEEE-HHHHHSTTHHHHHHHHHHHHHHH----EEEEESS---GGG--HHHHHHHHHS-EEEPP-PPP--PPPTT--SS-HHHHHHHHHHHHHHHHHHHHHHHHHHHHHHHT----PPP--------------------PPP----

Sequence (177 aa):
EDINVCLHERDFEVGVSILENIIHSMDKSRTLLLVISEAFLLSHWCQFEMHLAQHRLLETRRDQLILVLLEEIPRSKRPKTLHYLMKTNTYIVWPRPEPEVKPSAKSKRADAKKIATRKEKSAQALVEERRLFWKRLRKAITGDVVWEPDIGGGGGSEGGGGGSGSGKFKVPPESSC